Protein AF-A0A730PK24-F1 (afdb_monomer)

Sequence (143 aa):
GDGEILIGWSGTNGAPAPAYIRSHRDTADAEWSEWAMLYTTLNPPPDSHSVGAAIAWPSDVLPDGGYAFMYGQSFDKSAYPLLAIAYPSGVIPDMRGWTIKGKPISGRAVLSQEMDGNKSHSHTARAQDTDLGTKSTSSFDYG

Organism: NCBI:txid29472

Nearest PDB structures (foldseek):
  2xgf-assembly1_C  TM=8.290E-01  e=1.603E-08  Tequatrovirus T4
  3gw6-assembly1_A  TM=2.901E-01  e=8.853E+00  Escherichia phage K1F
  9c3c-assembly1_d  TM=1.348E-01  e=8.853E+00  Oryctolagus cuniculus

Radius of gyration: 34.31 Å; Cα contacts (8 Å, |Δi|>4): 119; chains: 1; bounding box: 95×51×98 Å

Foldseek 3Di:
DDKDKDWADDPDPPQGTKIWMKDWDPDPPTDIDDIDIDADPRRHDPPPDFQLDDDDDDDPDDPPDDDDQQQFDFADCVVPVSNCVNPVVRTRHGCVVHDDDDDPPDD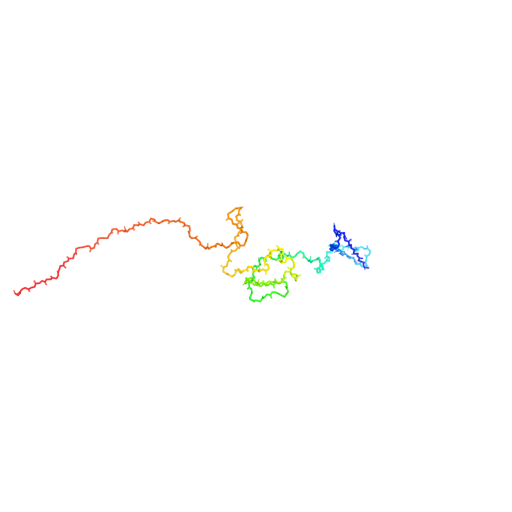DDPPDDDDDDDPDDDDDDDDDDDDPDDDDDDDDDPD

pLDDT: mean 90.79, std 8.46, range [61.56, 98.44]

Secondary structure (DSSP, 8-state):
-EEEEEE---SSTTPPPPEEEEEE-SSTTPPPPPPEEEP-SSS----SS-TT-----SSSSPPSSS----BS-B--TTT-HHHHHH-TTSB--B-TT----PPPSSS--TT------PPP------PPP------PPPP----

Structure (mmCIF, N/CA/C/O backbone):
data_AF-A0A730PK24-F1
#
_entry.id   AF-A0A730PK24-F1
#
loop_
_atom_site.group_PDB
_atom_site.id
_atom_site.type_symbol
_atom_site.label_atom_id
_atom_site.label_alt_id
_atom_site.label_comp_id
_atom_site.label_asym_id
_atom_site.label_entity_id
_atom_site.label_seq_id
_atom_site.pdbx_PDB_ins_code
_atom_site.Cartn_x
_atom_site.Cartn_y
_atom_site.Cartn_z
_atom_site.occupancy
_atom_site.B_iso_or_equiv
_atom_site.auth_seq_id
_atom_site.auth_comp_id
_atom_site.auth_asym_id
_atom_site.auth_atom_id
_atom_site.pdbx_PDB_model_num
ATOM 1 N N . GLY A 1 1 ? -18.393 0.340 46.468 1.00 83.12 1 GLY A N 1
ATOM 2 C CA . GLY A 1 1 ? -17.326 0.158 45.471 1.00 83.12 1 GLY A CA 1
ATOM 3 C C . GLY A 1 1 ? -17.983 0.490 44.174 1.00 83.12 1 GLY A C 1
ATOM 4 O O . GLY A 1 1 ? -18.886 -0.241 43.781 1.00 83.12 1 GLY A O 1
ATOM 5 N N . ASP A 1 2 ? -17.650 1.649 43.619 1.00 91.38 2 ASP A N 1
ATOM 6 C CA . ASP A 1 2 ? -18.574 2.367 42.742 1.00 91.38 2 ASP A CA 1
ATOM 7 C C . ASP A 1 2 ? -17.966 2.567 41.360 1.00 91.38 2 ASP A C 1
ATOM 9 O O . ASP A 1 2 ? -16.747 2.504 41.175 1.00 91.38 2 ASP A O 1
ATOM 13 N N . GLY A 1 3 ? -18.833 2.790 40.378 1.00 92.81 3 GLY A N 1
ATOM 14 C CA . GLY A 1 3 ? -18.445 3.003 38.995 1.00 92.81 3 GLY A CA 1
ATOM 15 C C . GLY A 1 3 ? -19.247 4.125 38.363 1.00 92.81 3 GLY A C 1
ATOM 16 O O . GLY A 1 3 ? -20.405 4.353 38.707 1.00 92.81 3 GLY A O 1
ATOM 17 N N . GLU A 1 4 ? -18.620 4.801 37.411 1.00 95.44 4 GLU A N 1
ATOM 18 C CA . GLU A 1 4 ? -19.231 5.870 36.633 1.00 95.44 4 GLU A CA 1
ATOM 19 C C . GLU A 1 4 ? -19.038 5.598 35.145 1.00 95.44 4 GLU A C 1
ATOM 21 O O . GLU A 1 4 ? -17.963 5.176 34.713 1.00 95.44 4 GLU A O 1
ATOM 26 N N . ILE A 1 5 ? -20.085 5.871 34.365 1.00 95.25 5 ILE A N 1
ATOM 27 C CA . ILE A 1 5 ? -20.037 5.905 32.905 1.00 95.25 5 ILE A CA 1
ATOM 28 C C . ILE A 1 5 ? -20.268 7.342 32.446 1.00 95.25 5 ILE A C 1
ATOM 30 O O . ILE A 1 5 ? -21.235 7.984 32.854 1.00 95.25 5 ILE A O 1
ATOM 34 N N . LEU A 1 6 ? -19.406 7.815 31.550 1.00 93.62 6 LEU A N 1
ATOM 35 C CA . LEU A 1 6 ? -19.557 9.083 30.848 1.00 93.62 6 LEU A CA 1
ATOM 36 C C . LEU A 1 6 ? -19.817 8.807 29.370 1.00 93.62 6 LEU A C 1
ATOM 38 O O . LEU A 1 6 ? -18.977 8.228 28.687 1.00 93.62 6 LEU A O 1
ATOM 42 N N . ILE A 1 7 ? -20.975 9.235 28.873 1.00 90.25 7 ILE A N 1
ATOM 43 C CA . ILE A 1 7 ? -21.315 9.179 27.449 1.00 90.25 7 ILE A CA 1
ATOM 44 C C . ILE A 1 7 ? -21.059 10.568 26.868 1.00 90.25 7 ILE A C 1
ATOM 46 O O . ILE A 1 7 ? -21.654 11.552 27.306 1.00 90.25 7 ILE A O 1
ATOM 50 N N . GLY A 1 8 ? -20.140 10.646 25.911 1.00 86.38 8 GLY A N 1
ATOM 51 C CA . GLY A 1 8 ? -19.837 11.865 25.175 1.00 86.38 8 GLY A CA 1
ATOM 52 C C . GLY A 1 8 ? -20.951 12.254 24.203 1.00 86.38 8 GLY A C 1
ATOM 53 O O . GLY A 1 8 ? -22.014 11.638 24.142 1.00 86.38 8 GLY A O 1
ATOM 54 N N . TRP A 1 9 ? -20.693 13.283 23.400 1.00 84.25 9 TRP A N 1
ATOM 55 C CA . TRP A 1 9 ? -21.641 13.761 22.397 1.00 84.25 9 TRP A CA 1
ATOM 56 C C . TRP A 1 9 ? -21.109 13.519 20.985 1.00 84.25 9 TRP A C 1
ATOM 58 O O . TRP A 1 9 ? -19.947 13.812 20.701 1.00 84.25 9 TRP A O 1
ATOM 68 N N . SER A 1 10 ? -21.949 12.994 20.091 1.00 77.44 10 SER A N 1
ATOM 69 C CA . SER A 1 10 ? -21.595 12.849 18.680 1.00 77.44 10 SER A CA 1
ATOM 70 C C . SER A 1 10 ? -21.881 14.156 17.941 1.00 77.44 10 SER A C 1
ATOM 72 O O . SER A 1 10 ? -23.028 14.594 17.885 1.00 77.44 10 SER A O 1
ATOM 74 N N . GLY A 1 11 ? -20.862 14.750 17.313 1.00 76.44 11 GLY A N 1
ATOM 75 C CA . GLY A 1 11 ? -20.962 16.009 16.557 1.00 76.44 11 GLY A CA 1
ATOM 76 C C . GLY A 1 11 ? -21.913 15.999 15.351 1.00 76.44 11 GLY A C 1
ATOM 77 O O . GLY A 1 11 ? -22.041 16.999 14.648 1.00 76.44 11 GLY A O 1
ATOM 78 N N . THR A 1 12 ? -22.531 14.862 15.042 1.00 79.81 12 THR A N 1
ATOM 79 C CA . THR A 1 12 ? -23.349 14.645 13.848 1.00 79.81 12 THR A CA 1
ATOM 80 C C . THR A 1 12 ? -24.438 13.622 14.158 1.00 79.81 12 THR A C 1
ATOM 82 O O . THR A 1 12 ? -24.193 12.655 14.878 1.00 79.81 12 THR A O 1
ATOM 85 N N . ASN A 1 13 ? -25.641 13.815 13.613 1.00 79.88 13 ASN A N 1
ATOM 86 C CA . ASN A 1 13 ? -26.762 12.898 13.829 1.00 79.88 13 ASN A CA 1
ATOM 87 C C . ASN A 1 13 ? -26.421 11.480 13.346 1.00 79.88 13 ASN A C 1
ATOM 89 O O . ASN A 1 13 ? -26.021 11.297 12.198 1.00 79.88 13 ASN A O 1
ATOM 93 N N . GLY A 1 14 ? -26.613 10.486 14.218 1.00 74.94 14 GLY A N 1
ATOM 94 C CA . GLY A 1 14 ? -26.384 9.070 13.910 1.00 74.94 14 GLY A CA 1
ATOM 95 C C . GLY A 1 14 ? -24.926 8.607 14.001 1.00 74.94 14 GLY A C 1
ATOM 96 O O . GLY A 1 14 ? -24.670 7.421 13.810 1.00 74.94 14 GLY A O 1
ATOM 97 N N . ALA A 1 15 ? -23.977 9.499 14.310 1.00 77.81 15 ALA A N 1
ATOM 98 C CA . ALA A 1 15 ? -22.602 9.102 14.593 1.00 77.81 15 ALA A CA 1
ATOM 99 C C . ALA A 1 15 ? -22.484 8.502 16.013 1.00 77.81 15 ALA A C 1
ATOM 101 O O . ALA A 1 15 ? -23.214 8.910 16.918 1.00 77.81 15 ALA A O 1
ATOM 102 N N . PRO A 1 16 ? -21.577 7.536 16.238 1.00 76.69 16 PRO A N 1
ATOM 103 C CA . PRO A 1 16 ? -21.320 7.004 17.571 1.00 76.69 16 PRO A CA 1
ATOM 104 C C . PRO A 1 16 ? -20.708 8.080 18.479 1.00 76.69 16 PRO A C 1
ATOM 106 O O . PRO A 1 16 ? -19.917 8.915 18.036 1.00 76.69 16 PRO A O 1
ATOM 109 N N . ALA A 1 17 ? -21.070 8.050 19.761 1.00 84.94 17 ALA A N 1
ATOM 110 C CA . ALA A 1 17 ? -20.460 8.879 20.792 1.00 84.94 17 ALA A CA 1
ATOM 111 C C . ALA A 1 17 ? -19.417 8.063 21.573 1.00 84.94 17 ALA A C 1
ATOM 113 O O . ALA A 1 17 ? -19.659 6.883 21.850 1.00 84.94 17 ALA A O 1
ATOM 114 N N . PRO A 1 18 ? -18.275 8.659 21.957 1.00 87.38 18 PRO A N 1
ATOM 115 C CA . PRO A 1 18 ? -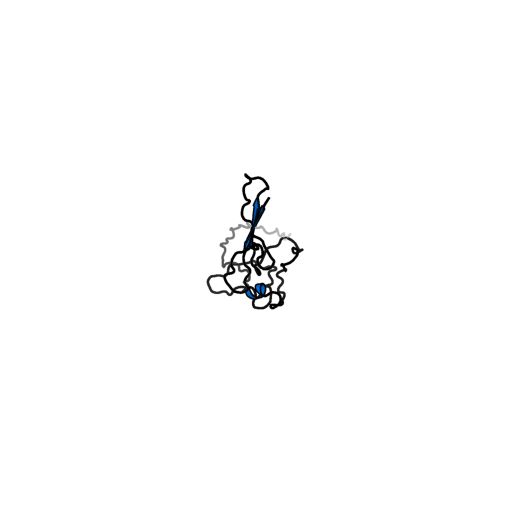17.325 7.980 22.824 1.00 87.38 18 PRO A CA 1
ATOM 116 C C . PRO A 1 18 ? -17.963 7.752 24.199 1.00 87.38 18 PRO A C 1
ATOM 118 O O . PRO A 1 18 ? -18.661 8.624 24.715 1.00 87.38 18 PRO A O 1
ATOM 121 N N . ALA A 1 19 ? -17.720 6.588 24.795 1.00 91.19 19 ALA A N 1
ATOM 122 C CA . ALA A 1 19 ? -18.147 6.278 26.153 1.00 91.19 19 ALA A CA 1
ATOM 123 C C . ALA A 1 19 ? -16.925 5.920 26.996 1.00 91.19 19 ALA A C 1
ATOM 125 O O . ALA A 1 19 ? -16.037 5.209 26.528 1.00 91.19 19 ALA A O 1
ATOM 126 N N . TYR A 1 20 ? -16.886 6.405 28.230 1.00 93.75 20 TYR A N 1
ATOM 127 C CA . TYR A 1 20 ? -15.794 6.176 29.164 1.00 93.75 20 TYR A CA 1
ATOM 128 C C . TYR A 1 20 ? -16.324 5.559 30.451 1.00 93.75 20 TYR A C 1
ATOM 130 O O . TYR A 1 20 ? -17.451 5.841 30.856 1.00 93.75 20 TYR A O 1
ATOM 138 N N . ILE A 1 21 ? -15.507 4.733 31.097 1.00 95.62 21 ILE A N 1
ATOM 139 C CA . ILE A 1 21 ? -15.800 4.107 32.383 1.00 95.62 21 ILE A CA 1
ATOM 140 C C . ILE A 1 21 ? -14.643 4.330 33.356 1.00 95.62 21 ILE A C 1
ATOM 142 O O . ILE A 1 21 ? -13.476 4.313 32.961 1.00 95.62 21 ILE A O 1
ATOM 146 N N . ARG A 1 22 ? -14.968 4.519 34.634 1.00 96.44 22 ARG A N 1
ATOM 147 C CA . ARG A 1 22 ? -14.010 4.467 35.744 1.00 96.44 22 ARG A CA 1
ATOM 148 C C . ARG A 1 22 ? -14.650 3.839 36.976 1.00 96.44 22 ARG A C 1
ATOM 150 O O . ARG A 1 22 ? -15.875 3.779 37.073 1.00 96.44 22 ARG A O 1
ATOM 157 N N . SER A 1 23 ? -13.830 3.385 37.918 1.00 95.44 23 SER A N 1
ATOM 158 C CA . SER A 1 23 ? -14.305 2.770 39.164 1.00 95.44 23 SER A CA 1
ATOM 159 C C . SER A 1 23 ? -13.367 3.023 40.339 1.00 95.44 23 SER A C 1
ATOM 161 O O . SER A 1 23 ? -12.190 3.314 40.126 1.00 95.44 23 SER A O 1
ATOM 163 N N . HIS A 1 24 ? -13.867 2.859 41.563 1.00 95.12 24 HIS A N 1
ATOM 164 C CA . HIS A 1 24 ? -13.070 2.890 42.794 1.00 95.12 24 HIS A CA 1
ATOM 165 C C . HIS A 1 24 ? -13.520 1.801 43.789 1.00 95.12 24 HIS A C 1
ATOM 167 O O . HIS A 1 24 ? -14.613 1.234 43.681 1.00 95.12 24 HIS A O 1
ATOM 173 N N . ARG A 1 25 ? -12.644 1.437 44.735 1.00 90.88 25 ARG A N 1
ATOM 174 C CA . ARG A 1 25 ? -12.887 0.350 45.706 1.00 90.88 25 ARG A CA 1
ATOM 175 C C . ARG A 1 25 ? -13.871 0.800 46.795 1.00 90.88 25 ARG A C 1
ATOM 177 O O . ARG A 1 25 ? -13.990 1.975 47.086 1.00 90.88 25 ARG A O 1
ATOM 184 N N . ASP A 1 26 ? -14.556 -0.148 47.435 1.00 89.81 26 ASP A N 1
ATOM 185 C CA . ASP A 1 26 ? -15.506 0.105 48.532 1.00 89.81 26 ASP A CA 1
ATOM 186 C C . ASP A 1 26 ? -14.849 0.515 49.868 1.00 89.81 26 ASP A C 1
ATOM 188 O O . ASP A 1 26 ? -15.026 -0.128 50.900 1.00 89.81 26 ASP A O 1
ATOM 192 N N . THR A 1 27 ? -14.017 1.550 49.838 1.00 87.19 27 THR A N 1
ATOM 193 C CA . THR A 1 27 ? -13.356 2.139 51.006 1.00 87.19 27 THR A CA 1
ATOM 194 C C . THR A 1 27 ? -13.279 3.646 50.808 1.00 87.19 27 THR A C 1
ATOM 196 O O . THR A 1 27 ? -12.951 4.086 49.712 1.00 87.19 27 THR A O 1
ATOM 199 N N . ALA A 1 28 ? -13.541 4.428 51.859 1.00 79.62 28 ALA A N 1
ATOM 200 C CA . ALA A 1 28 ? -13.669 5.888 51.767 1.00 79.62 28 ALA A CA 1
ATOM 201 C C . ALA A 1 28 ? -12.432 6.606 51.188 1.00 79.62 28 ALA A C 1
ATOM 203 O O . ALA A 1 28 ? -12.582 7.660 50.581 1.00 79.62 28 ALA A O 1
ATOM 204 N N . ASP A 1 29 ? -11.245 6.011 51.332 1.00 88.62 29 ASP A N 1
ATOM 205 C CA . ASP A 1 29 ? -9.968 6.567 50.864 1.00 88.62 29 ASP A CA 1
ATOM 206 C C . ASP A 1 29 ? -9.478 5.937 49.543 1.00 88.62 29 ASP A C 1
ATOM 208 O O . ASP A 1 29 ? -8.293 5.998 49.218 1.00 88.62 29 ASP A O 1
ATOM 212 N N . ALA A 1 30 ? -10.347 5.243 48.798 1.00 90.56 30 ALA A N 1
ATOM 213 C CA . ALA A 1 30 ? -9.955 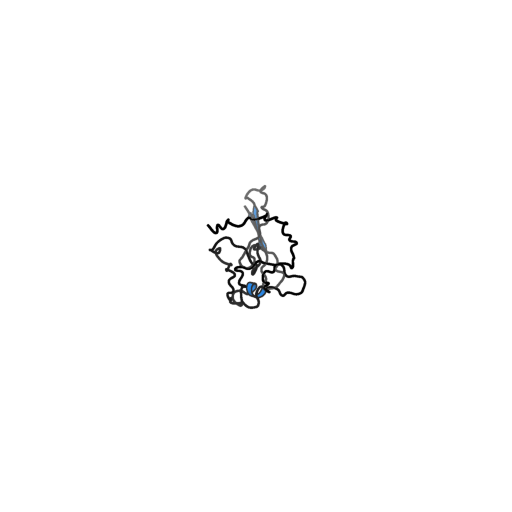4.644 47.526 1.00 90.56 30 ALA A CA 1
ATOM 214 C C . ALA A 1 30 ? -9.827 5.698 46.420 1.00 90.56 30 ALA A C 1
ATOM 216 O O . ALA A 1 30 ? -10.771 6.426 46.121 1.00 90.56 30 ALA A O 1
ATOM 217 N N . GLU A 1 31 ? -8.679 5.702 45.746 1.00 94.69 31 GLU A N 1
ATOM 218 C CA . GLU A 1 31 ? -8.490 6.475 44.520 1.00 94.69 31 GLU A CA 1
ATOM 219 C C . GLU A 1 31 ? -9.356 5.928 43.379 1.00 94.69 31 GLU A C 1
ATOM 221 O O . GLU A 1 31 ? -9.552 4.714 43.227 1.00 94.69 31 GLU A O 1
ATOM 226 N N . TRP A 1 32 ? -9.840 6.840 42.537 1.00 96.12 32 TRP A N 1
ATOM 227 C CA . TRP A 1 32 ? -10.495 6.480 41.285 1.00 96.12 32 TRP A CA 1
ATOM 228 C C . TRP A 1 32 ? -9.482 5.927 40.288 1.00 96.12 32 TRP A C 1
ATOM 230 O O . TRP A 1 32 ? -8.359 6.418 40.180 1.00 96.12 32 TRP A O 1
ATOM 240 N N . SER A 1 33 ? -9.900 4.941 39.495 1.00 94.50 33 SER A N 1
ATOM 241 C CA . SER A 1 33 ? -9.168 4.601 38.280 1.00 94.50 33 SER A CA 1
ATOM 242 C C . SER A 1 33 ? -9.166 5.785 37.310 1.00 94.50 33 SER A C 1
ATOM 244 O O . SER A 1 33 ? -10.116 6.573 37.262 1.00 94.50 33 SER A O 1
ATOM 246 N N . GLU A 1 34 ? -8.148 5.839 36.455 1.00 96.12 34 GLU A N 1
ATOM 247 C CA . GLU A 1 34 ? -8.197 6.653 35.242 1.00 96.12 34 GLU A CA 1
ATOM 248 C C . GLU A 1 34 ? -9.431 6.292 34.395 1.00 96.12 34 GLU A C 1
ATOM 250 O O . GLU A 1 34 ? -9.971 5.180 34.479 1.00 96.12 34 GLU A O 1
ATOM 255 N N . TRP A 1 35 ? -9.879 7.237 33.569 1.00 95.12 35 TRP A N 1
ATOM 256 C CA . TRP A 1 35 ? -10.947 6.983 32.605 1.00 95.12 35 TRP A CA 1
ATOM 257 C C . TRP A 1 35 ? -10.467 6.019 31.515 1.00 95.12 35 TRP A C 1
ATOM 259 O O . TRP A 1 35 ? -9.486 6.286 30.823 1.00 95.12 35 TRP A O 1
ATOM 269 N N . ALA A 1 36 ? -11.202 4.928 31.305 1.00 91.62 36 ALA A N 1
ATOM 270 C CA . ALA A 1 36 ? -10.987 3.995 30.203 1.00 91.62 36 ALA A CA 1
ATOM 271 C C . ALA A 1 36 ? -12.074 4.173 29.137 1.00 91.62 36 ALA A C 1
ATOM 273 O O . ALA A 1 36 ? -13.253 4.270 29.467 1.00 91.62 36 ALA A O 1
ATOM 274 N N . MET A 1 37 ? -11.698 4.202 27.857 1.00 90.94 37 MET A N 1
ATOM 275 C CA . MET A 1 37 ? -12.659 4.298 26.754 1.00 90.94 37 MET A CA 1
ATOM 276 C C . MET A 1 37 ? -13.238 2.920 26.409 1.00 90.94 37 MET A C 1
ATOM 278 O O . MET A 1 37 ? -12.507 1.938 26.295 1.00 90.94 37 MET A O 1
ATOM 282 N N . LEU A 1 38 ? -14.554 2.860 26.221 1.00 88.94 38 LEU A N 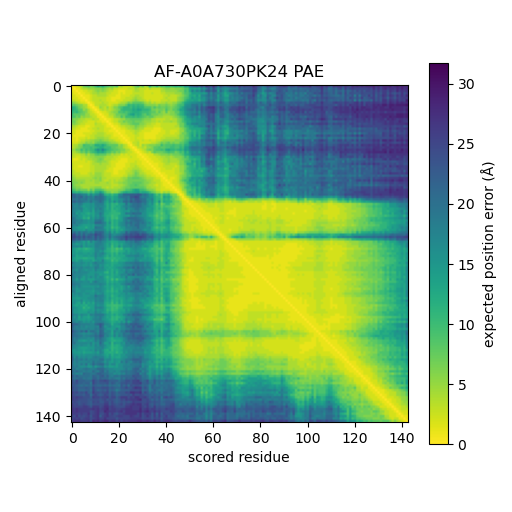1
ATOM 283 C CA . LEU A 1 38 ? -15.269 1.687 25.738 1.00 88.94 38 LEU A CA 1
ATOM 284 C C . LEU A 1 38 ? -15.252 1.671 24.209 1.00 88.94 38 LEU A C 1
ATOM 286 O O . LEU A 1 38 ? -15.695 2.619 23.554 1.00 88.94 38 LEU A O 1
ATOM 290 N N . TYR A 1 39 ? -14.779 0.563 23.649 1.00 84.12 39 TYR A N 1
ATOM 291 C CA . TYR A 1 39 ? -14.783 0.336 22.211 1.00 84.12 39 TYR A CA 1
ATOM 292 C C . TYR A 1 39 ? -15.950 -0.555 21.794 1.00 84.12 39 TYR A C 1
ATOM 294 O O . TYR A 1 39 ? -16.337 -1.484 22.502 1.00 84.12 39 TYR A O 1
ATOM 302 N N . THR A 1 40 ? -16.524 -0.257 20.633 1.00 75.31 40 THR A N 1
ATOM 303 C CA . THR A 1 40 ? -17.664 -0.977 20.051 1.00 75.31 40 THR A CA 1
ATOM 304 C C . THR A 1 40 ? -17.410 -1.240 18.572 1.00 75.31 40 THR A C 1
ATOM 306 O O . THR A 1 40 ? -16.468 -0.705 18.001 1.00 75.31 40 THR A O 1
ATOM 309 N N . THR A 1 41 ? -18.270 -2.007 17.904 1.00 71.25 41 THR A N 1
ATOM 310 C 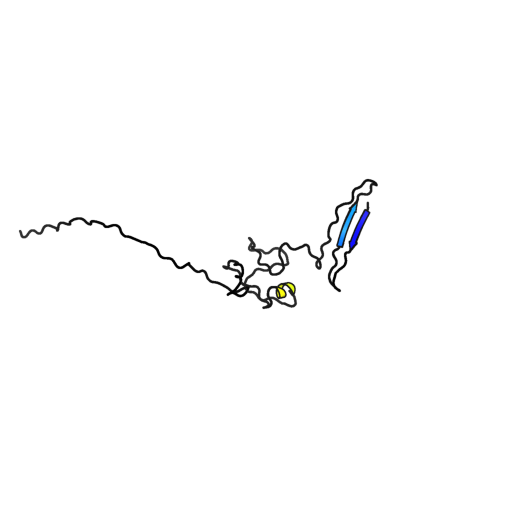CA . THR A 1 41 ? -18.183 -2.179 16.443 1.00 71.25 41 THR A CA 1
ATOM 311 C C . THR A 1 41 ? -18.367 -0.868 15.666 1.00 71.25 41 THR A C 1
ATOM 313 O O . THR A 1 41 ? -17.911 -0.773 14.532 1.00 71.25 41 THR A O 1
ATOM 316 N N . LEU A 1 42 ? -19.015 0.142 16.263 1.00 70.94 42 LEU A N 1
ATOM 317 C CA . LEU A 1 42 ? -19.209 1.470 15.668 1.00 70.94 42 LEU A CA 1
ATOM 318 C C . LEU A 1 42 ? -18.136 2.486 16.098 1.00 70.94 42 LEU A C 1
ATOM 320 O O . LEU A 1 42 ? -17.877 3.433 15.367 1.00 70.94 42 LEU A O 1
ATOM 324 N N . ASN A 1 43 ? -17.496 2.285 17.251 1.00 73.38 43 ASN A N 1
ATOM 325 C CA . ASN A 1 43 ? -16.340 3.048 17.728 1.00 73.38 43 ASN A CA 1
ATOM 326 C C . ASN A 1 43 ? -15.227 2.059 18.097 1.00 73.38 43 ASN A C 1
ATOM 328 O O . ASN A 1 43 ? -15.025 1.807 19.292 1.00 73.38 43 ASN A O 1
ATOM 332 N N . PRO A 1 44 ? -14.593 1.405 17.108 1.00 68.62 44 PRO A N 1
ATOM 333 C CA . PRO A 1 44 ? -13.534 0.449 17.388 1.00 68.62 44 PRO A CA 1
ATOM 334 C C . PRO A 1 44 ? -12.373 1.160 18.092 1.00 68.62 44 PRO A C 1
ATOM 336 O O . PRO A 1 44 ? -12.286 2.396 18.053 1.00 68.62 44 PRO A O 1
ATOM 339 N N . PRO A 1 45 ? -11.459 0.411 18.733 1.00 73.81 45 PRO A N 1
ATOM 340 C CA . PRO A 1 45 ? -10.155 0.968 19.052 1.00 73.81 45 PRO A CA 1
ATOM 341 C C . PRO A 1 45 ? -9.613 1.657 17.805 1.00 73.81 45 PRO A C 1
ATOM 343 O O . PRO A 1 45 ? -9.936 1.214 16.701 1.00 73.81 45 PRO A O 1
ATOM 346 N N . PRO A 1 46 ? -8.818 2.729 17.930 1.00 66.44 46 PRO A N 1
ATOM 347 C CA . PRO A 1 46 ? -8.034 3.183 16.802 1.00 66.44 46 PRO A CA 1
ATOM 348 C C . PRO A 1 46 ? -7.265 1.969 16.277 1.00 66.44 46 PRO A C 1
ATOM 350 O O . PRO A 1 46 ? -6.299 1.530 16.905 1.00 66.44 46 PRO A O 1
ATOM 353 N N . ASP A 1 47 ? -7.739 1.379 15.178 1.00 61.56 47 ASP A N 1
ATOM 354 C CA . ASP A 1 47 ? -6.984 0.365 14.474 1.00 61.56 47 ASP A CA 1
ATOM 355 C C . ASP A 1 47 ? -5.674 1.059 14.125 1.00 61.56 47 ASP A C 1
ATOM 357 O O . ASP A 1 47 ? -5.668 2.177 13.596 1.00 61.56 47 ASP A O 1
ATOM 361 N N . SER A 1 48 ? -4.540 0.430 14.430 1.00 61.88 48 SER A N 1
ATOM 362 C CA . SER A 1 48 ? -3.236 1.007 14.086 1.00 61.88 48 SER A CA 1
ATOM 363 C C . SER A 1 48 ? -3.099 1.257 12.576 1.00 61.88 48 SER A C 1
ATOM 365 O O . SER A 1 48 ? -2.185 1.964 12.146 1.00 61.88 48 SER A O 1
ATOM 367 N N . HIS A 1 49 ? -4.013 0.700 11.770 1.00 71.00 49 HIS A N 1
ATOM 368 C CA . HIS A 1 49 ? -4.060 0.795 10.322 1.00 71.00 49 HIS A CA 1
ATOM 369 C C . HIS A 1 49 ? -5.476 1.121 9.833 1.00 71.00 49 HIS A C 1
ATOM 371 O O . HIS A 1 49 ? -6.439 0.445 10.178 1.00 71.00 49 HIS A O 1
ATOM 377 N N . SER A 1 50 ? -5.600 2.142 8.985 1.00 84.56 50 SER A N 1
ATOM 378 C CA . SER A 1 50 ? -6.867 2.495 8.343 1.00 84.56 50 SER A CA 1
ATOM 379 C C . SER A 1 50 ? -7.338 1.408 7.368 1.00 84.56 50 SER A C 1
ATOM 381 O O . SER A 1 50 ? -6.529 0.755 6.705 1.00 84.56 50 SER A O 1
ATOM 383 N N . VAL A 1 51 ? -8.659 1.248 7.218 1.00 89.88 51 VAL A N 1
ATOM 384 C CA . VAL A 1 51 ? -9.243 0.339 6.214 1.00 89.88 51 VAL A CA 1
ATOM 385 C C . VAL A 1 51 ? -8.722 0.697 4.817 1.00 89.88 51 VAL A C 1
ATOM 387 O O . VAL A 1 51 ? -8.761 1.856 4.404 1.00 89.88 51 VAL A O 1
ATOM 390 N N . GLY A 1 52 ? -8.234 -0.310 4.088 1.00 92.12 52 GLY A N 1
ATOM 391 C CA . GLY A 1 52 ? -7.606 -0.141 2.774 1.00 92.12 52 GLY A CA 1
ATOM 392 C C . GLY A 1 52 ? -6.103 0.162 2.817 1.00 92.12 52 GLY A C 1
ATOM 393 O O . GLY A 1 52 ? -5.488 0.315 1.765 1.00 92.12 52 GLY A O 1
ATOM 394 N N . ALA A 1 53 ? -5.480 0.240 3.995 1.00 93.12 53 ALA A N 1
ATOM 395 C CA . ALA A 1 53 ? -4.026 0.270 4.090 1.00 93.12 53 ALA A CA 1
ATOM 396 C C . ALA A 1 53 ? -3.422 -1.081 3.671 1.00 93.12 53 ALA A C 1
ATOM 398 O O . ALA A 1 53 ? -3.904 -2.144 4.060 1.00 93.12 53 ALA A O 1
ATOM 399 N N . ALA A 1 54 ? -2.327 -1.034 2.910 1.00 94.50 54 ALA A N 1
ATOM 400 C CA . ALA A 1 54 ? -1.517 -2.216 2.647 1.00 94.50 54 ALA A CA 1
ATOM 401 C C . ALA A 1 54 ? -0.666 -2.529 3.886 1.00 94.50 54 ALA A C 1
ATOM 403 O O . ALA A 1 54 ? 0.146 -1.703 4.308 1.00 94.50 54 ALA A O 1
ATOM 404 N N . ILE A 1 55 ? -0.852 -3.717 4.459 1.00 93.50 55 ILE A N 1
ATOM 405 C CA . ILE A 1 55 ? -0.144 -4.177 5.658 1.00 93.50 55 ILE A CA 1
ATOM 406 C C . ILE A 1 55 ? 0.787 -5.317 5.247 1.00 93.50 55 ILE A C 1
ATOM 408 O O . ILE A 1 55 ? 0.348 -6.304 4.657 1.00 93.50 55 ILE A O 1
ATOM 412 N N . ALA A 1 56 ? 2.080 -5.182 5.544 1.00 93.88 56 ALA A N 1
ATOM 413 C CA . ALA A 1 56 ? 3.033 -6.267 5.347 1.00 93.88 56 ALA A CA 1
ATOM 414 C C . ALA A 1 56 ? 2.785 -7.357 6.398 1.00 93.88 56 ALA A C 1
ATOM 416 O O . ALA A 1 56 ? 2.813 -7.081 7.598 1.00 93.88 56 ALA A O 1
ATOM 417 N N . TRP A 1 57 ? 2.547 -8.586 5.943 1.00 94.31 57 TRP A N 1
ATOM 418 C CA . TRP A 1 57 ? 2.171 -9.709 6.797 1.00 94.31 57 TRP A CA 1
ATOM 419 C C . TRP A 1 57 ? 3.131 -10.894 6.596 1.00 94.31 57 TRP A C 1
ATOM 421 O O . TRP A 1 57 ? 3.374 -11.267 5.448 1.00 94.31 57 TRP A O 1
ATOM 431 N N . PRO A 1 58 ? 3.704 -11.478 7.668 1.00 95.62 58 PRO A N 1
ATOM 432 C CA . PRO A 1 58 ? 4.766 -12.483 7.558 1.00 95.62 58 PRO A CA 1
ATOM 433 C C . PRO A 1 58 ? 4.269 -13.942 7.498 1.00 95.62 58 PRO A C 1
ATOM 435 O O . PRO A 1 58 ? 5.083 -14.851 7.633 1.00 95.62 58 PRO A O 1
ATOM 438 N N . SER A 1 59 ? 2.962 -14.186 7.356 1.00 96.12 59 SER A N 1
ATOM 439 C CA . SER A 1 59 ? 2.363 -15.531 7.361 1.00 96.12 59 SER A CA 1
ATOM 440 C C . SER A 1 59 ? 1.452 -15.747 6.150 1.00 96.12 59 SER A C 1
ATOM 442 O O . SER A 1 59 ? 0.804 -14.816 5.677 1.00 96.12 59 SER A O 1
ATOM 444 N N . ASP A 1 60 ? 1.344 -16.993 5.691 1.00 95.69 60 ASP A N 1
ATOM 445 C CA . ASP A 1 60 ? 0.395 -17.402 4.642 1.00 95.69 60 ASP A CA 1
ATOM 446 C C . ASP A 1 60 ? -1.047 -17.555 5.166 1.00 95.69 60 ASP A C 1
ATOM 448 O O . ASP A 1 60 ? -1.977 -17.816 4.403 1.00 95.69 60 ASP A O 1
ATOM 452 N N . VAL A 1 61 ? -1.250 -17.381 6.474 1.00 95.31 61 VAL A N 1
ATOM 453 C CA . VAL A 1 61 ? -2.558 -17.413 7.138 1.00 95.31 61 VAL A CA 1
ATOM 454 C C . VAL A 1 61 ? -2.880 -16.018 7.655 1.00 95.31 61 VAL A C 1
ATOM 456 O O . VAL A 1 61 ? -2.096 -15.445 8.415 1.00 95.31 61 VAL A O 1
ATOM 459 N N . LEU A 1 62 ? -4.024 -15.469 7.242 1.00 92.31 62 LEU A N 1
ATOM 460 C CA . LEU A 1 62 ? -4.512 -14.179 7.729 1.00 92.31 62 LEU A CA 1
ATOM 461 C C . LEU A 1 62 ? -4.991 -14.284 9.186 1.00 92.31 62 LEU A C 1
ATOM 463 O O . LEU A 1 62 ? -5.492 -15.339 9.578 1.00 92.31 62 LEU A O 1
ATOM 467 N N . PRO A 1 63 ? -4.887 -13.200 9.975 1.00 86.94 63 PRO A N 1
ATOM 468 C CA . PRO A 1 63 ? -5.577 -13.104 11.256 1.00 86.94 63 PRO A CA 1
ATOM 469 C C . PRO A 1 63 ? -7.093 -13.253 11.094 1.00 86.94 63 PRO A C 1
ATOM 471 O O . PRO A 1 63 ? -7.650 -12.958 10.032 1.00 86.94 63 PRO A O 1
ATOM 474 N N . ASP A 1 64 ? -7.763 -13.655 12.172 1.00 80.81 64 ASP A N 1
ATOM 475 C CA . ASP A 1 64 ? -9.216 -13.781 12.188 1.00 80.81 64 ASP A CA 1
ATOM 476 C C . ASP A 1 64 ? -9.899 -12.421 11.982 1.00 80.81 64 ASP A C 1
ATOM 478 O O . ASP A 1 64 ? -9.760 -11.503 12.789 1.00 80.81 64 ASP A O 1
ATOM 482 N N . GLY A 1 65 ? -10.698 -12.335 10.915 1.00 77.06 65 GLY A N 1
ATOM 483 C CA . GLY A 1 65 ? -11.580 -11.205 10.623 1.00 77.06 65 GLY A CA 1
ATOM 484 C C . GLY A 1 65 ? -10.877 -9.955 10.079 1.00 77.06 65 GLY A C 1
ATOM 485 O O . GLY A 1 65 ? -9.744 -9.638 10.408 1.00 77.06 65 GLY A O 1
ATOM 486 N N . GLY A 1 66 ? -11.577 -9.216 9.213 1.00 83.75 66 GLY A N 1
ATOM 487 C CA . GLY A 1 66 ? -11.196 -7.854 8.803 1.00 83.75 66 GLY A CA 1
ATOM 488 C C . GLY A 1 66 ? -10.059 -7.716 7.780 1.00 83.75 66 GLY A C 1
ATOM 489 O O . GLY A 1 66 ? -9.913 -6.637 7.210 1.00 83.75 66 GLY A O 1
ATOM 490 N N . TYR A 1 67 ? -9.305 -8.779 7.488 1.00 92.00 67 TYR A N 1
ATOM 491 C CA . TYR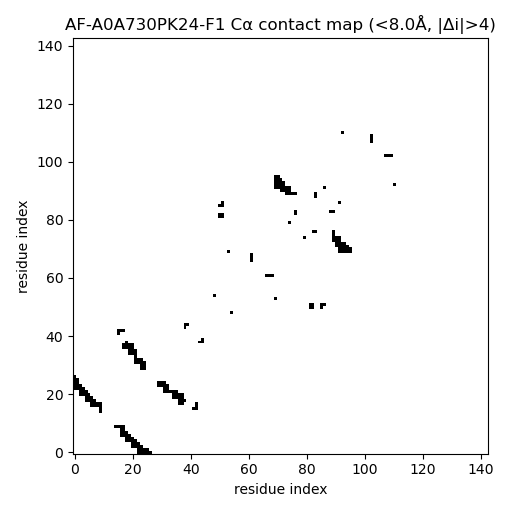 A 1 67 ? -8.187 -8.749 6.536 1.00 92.00 67 TYR A CA 1
ATOM 492 C C . TYR A 1 67 ? -8.449 -9.578 5.277 1.00 92.00 67 TYR A C 1
ATOM 494 O O . TYR A 1 67 ? -9.169 -10.575 5.290 1.00 92.00 67 TYR A O 1
ATOM 502 N N . ALA A 1 68 ? -7.811 -9.176 4.179 1.00 95.12 68 ALA A N 1
ATOM 503 C CA . ALA A 1 68 ? -7.765 -9.923 2.929 1.00 95.12 68 ALA A CA 1
ATOM 504 C C . ALA A 1 68 ? -6.378 -9.768 2.295 1.00 95.12 68 ALA A C 1
ATOM 506 O O . ALA A 1 68 ? -5.766 -8.702 2.381 1.00 95.12 68 ALA A O 1
ATOM 507 N N . PHE A 1 69 ? -5.893 -10.810 1.619 1.00 96.69 69 PHE A N 1
ATOM 508 C CA . PHE A 1 69 ? -4.694 -10.692 0.792 1.00 96.69 69 PHE A CA 1
ATOM 509 C C . PHE A 1 69 ? -4.930 -9.727 -0.372 1.00 96.69 69 PHE A C 1
ATOM 511 O O . PHE A 1 69 ? -6.038 -9.631 -0.884 1.00 96.69 69 PHE A O 1
ATOM 518 N N . MET A 1 70 ? -3.894 -9.028 -0.824 1.00 97.88 70 MET A N 1
ATOM 519 C CA . MET A 1 70 ? -3.985 -8.079 -1.937 1.00 97.88 70 MET A CA 1
ATOM 520 C C . MET A 1 70 ? -3.564 -8.748 -3.253 1.00 97.88 70 MET A C 1
ATOM 522 O O . MET A 1 70 ? -2.407 -8.633 -3.656 1.00 97.88 70 MET A O 1
ATOM 526 N N . TYR A 1 71 ? -4.479 -9.491 -3.892 1.00 97.75 71 TYR A N 1
ATOM 527 C CA . TYR A 1 71 ? -4.213 -10.330 -5.077 1.00 97.75 71 TYR A CA 1
ATOM 528 C C . TYR A 1 71 ? -4.963 -9.882 -6.343 1.00 97.75 71 TYR A C 1
ATOM 530 O O . TYR A 1 71 ? -5.098 -10.662 -7.285 1.00 97.75 71 TYR A O 1
ATOM 538 N N . GLY A 1 72 ? -5.467 -8.646 -6.392 1.00 97.88 72 GLY A N 1
ATOM 539 C CA . GLY A 1 72 ? -6.195 -8.153 -7.568 1.00 97.88 72 GLY A CA 1
ATOM 540 C C . GLY A 1 72 ? -7.688 -8.495 -7.583 1.00 97.88 72 GLY A C 1
ATOM 541 O O . GLY A 1 72 ? -8.335 -8.331 -8.616 1.00 97.88 72 GLY A O 1
ATOM 542 N N . GLN A 1 73 ? -8.246 -9.013 -6.485 1.00 98.25 73 GLN A N 1
ATOM 543 C CA . GLN A 1 73 ? -9.635 -9.463 -6.436 1.00 98.25 73 GLN A CA 1
ATOM 544 C C . GLN A 1 73 ? -10.639 -8.307 -6.319 1.00 98.25 73 GLN A C 1
ATOM 546 O O . GLN A 1 73 ? -10.366 -7.267 -5.710 1.00 98.25 73 GLN A O 1
ATOM 551 N N . SER A 1 74 ? -11.834 -8.513 -6.873 1.00 98.38 74 SER A N 1
ATOM 552 C CA . SER A 1 74 ? -12.974 -7.617 -6.680 1.00 98.38 74 SER A CA 1
ATOM 553 C C . SER A 1 74 ? -13.614 -7.795 -5.299 1.00 98.38 74 SER A C 1
ATOM 555 O O . SER A 1 74 ? -13.453 -8.828 -4.647 1.00 98.38 74 SER A O 1
ATOM 557 N N . PHE A 1 75 ? -14.360 -6.785 -4.855 1.00 98.06 75 PHE A N 1
ATOM 558 C CA . PHE A 1 75 ? -15.156 -6.830 -3.630 1.00 98.06 75 PHE A CA 1
ATOM 559 C C . PHE A 1 75 ? -16.500 -6.110 -3.801 1.00 98.06 75 PHE A C 1
ATOM 561 O O . PHE A 1 75 ? -16.665 -5.250 -4.670 1.00 98.06 75 PHE A O 1
ATOM 568 N N . ASP A 1 76 ? -17.464 -6.451 -2.944 1.00 97.88 76 ASP A N 1
ATOM 569 C CA . ASP A 1 76 ? -18.761 -5.777 -2.890 1.00 97.88 76 ASP A CA 1
ATOM 570 C C . ASP A 1 76 ? -18.641 -4.427 -2.160 1.00 97.88 76 ASP A C 1
ATOM 572 O O . ASP A 1 76 ? -18.400 -4.356 -0.954 1.00 97.88 76 ASP A O 1
ATOM 576 N N . LYS A 1 77 ? -18.835 -3.333 -2.899 1.00 96.81 77 LYS A N 1
ATOM 577 C CA . LYS A 1 77 ? -18.746 -1.968 -2.362 1.00 96.81 77 LYS A CA 1
ATOM 578 C C . LYS A 1 77 ? -19.851 -1.633 -1.361 1.00 96.81 77 LYS A C 1
ATOM 580 O O . LYS A 1 77 ? -19.632 -0.787 -0.499 1.00 96.81 77 LYS A O 1
ATOM 585 N N . SER A 1 78 ? -21.020 -2.258 -1.478 1.00 95.00 78 SER A N 1
ATOM 586 C CA . SER A 1 78 ? -22.129 -2.069 -0.542 1.00 95.00 78 SER A CA 1
ATOM 587 C C . SER A 1 78 ? -21.865 -2.789 0.777 1.00 95.00 78 SER A C 1
ATOM 589 O O . SER A 1 78 ? -22.202 -2.255 1.831 1.00 95.00 78 SER A O 1
ATOM 591 N N . ALA A 1 79 ? -21.214 -3.954 0.729 1.00 94.50 79 ALA A N 1
ATOM 592 C CA . ALA A 1 79 ? -20.798 -4.683 1.925 1.00 94.50 79 ALA A CA 1
ATOM 593 C C . ALA A 1 79 ? -19.583 -4.039 2.621 1.00 94.50 79 ALA A C 1
ATOM 595 O O . ALA A 1 79 ? -19.507 -4.042 3.849 1.00 94.50 79 ALA A O 1
ATOM 596 N N . TYR A 1 80 ? -18.654 -3.453 1.854 1.00 94.25 80 TYR A N 1
ATOM 597 C CA . TYR A 1 80 ? -17.417 -2.849 2.369 1.00 94.25 80 TYR A CA 1
ATOM 598 C C . TYR A 1 80 ? -17.292 -1.358 1.997 1.00 94.25 80 TYR A C 1
ATOM 600 O O . TYR A 1 80 ? -16.401 -0.979 1.228 1.00 94.25 80 TYR A O 1
ATOM 608 N N . PRO A 1 81 ? -18.142 -0.472 2.551 1.00 92.50 81 PRO A N 1
ATOM 609 C CA . PRO A 1 81 ? -18.187 0.938 2.160 1.00 92.50 81 PRO A CA 1
ATOM 610 C C . PRO A 1 81 ? -16.897 1.702 2.488 1.00 92.50 81 PRO A C 1
ATOM 612 O O . PRO A 1 81 ? -16.467 2.540 1.700 1.00 92.50 81 PRO A O 1
ATOM 615 N N . LEU A 1 82 ? -16.226 1.386 3.604 1.00 89.88 82 LEU A N 1
ATOM 616 C CA . LEU A 1 82 ? -14.938 2.005 3.950 1.00 89.88 82 LEU A CA 1
ATOM 617 C C . LEU A 1 82 ? -13.823 1.586 2.981 1.00 89.88 82 LEU A C 1
ATOM 619 O O . LEU A 1 82 ? -13.016 2.417 2.568 1.00 89.88 82 LEU A O 1
ATOM 623 N N . LEU A 1 83 ? -13.816 0.322 2.549 1.00 94.19 83 LEU A N 1
ATOM 624 C CA . LEU A 1 83 ? -12.876 -0.155 1.535 1.00 94.19 83 LEU A CA 1
ATOM 625 C C . LEU A 1 83 ? -13.170 0.472 0.165 1.00 94.19 83 LEU A C 1
ATOM 627 O O . LEU A 1 83 ? -12.244 0.778 -0.578 1.00 94.19 83 LEU A O 1
ATOM 631 N N . ALA A 1 84 ? -14.443 0.728 -0.151 1.00 96.31 84 ALA A N 1
ATOM 632 C CA . ALA A 1 84 ? -14.854 1.421 -1.370 1.00 96.31 84 ALA A CA 1
ATOM 633 C C . ALA A 1 84 ? -14.407 2.893 -1.417 1.00 96.31 84 ALA A C 1
ATOM 635 O O . ALA A 1 84 ? -14.192 3.417 -2.508 1.00 96.31 84 ALA A O 1
ATOM 636 N N . ILE A 1 85 ? -14.219 3.551 -0.266 1.00 92.69 85 ILE A N 1
ATOM 637 C CA . ILE A 1 85 ? -13.602 4.887 -0.206 1.00 92.69 85 ILE A CA 1
ATOM 638 C C . ILE A 1 85 ? -12.126 4.806 -0.621 1.00 92.69 85 ILE A C 1
ATOM 640 O O . ILE A 1 85 ? -11.666 5.631 -1.410 1.00 92.69 85 ILE A O 1
ATOM 644 N N . ALA A 1 86 ? -11.392 3.802 -0.127 1.00 94.69 86 ALA A N 1
ATOM 645 C CA . ALA A 1 86 ? -9.981 3.599 -0.465 1.00 94.69 86 ALA A CA 1
ATOM 646 C C . ALA A 1 86 ? -9.782 3.118 -1.915 1.00 94.69 86 ALA A C 1
ATOM 648 O O . ALA A 1 86 ? -8.882 3.587 -2.615 1.00 94.69 86 ALA A O 1
ATOM 649 N N . TYR A 1 87 ? -10.648 2.217 -2.383 1.00 97.31 87 TYR A N 1
ATOM 650 C CA . TYR A 1 87 ? -10.605 1.608 -3.712 1.00 97.31 87 TYR A CA 1
ATOM 651 C C . TYR A 1 87 ? -11.955 1.759 -4.443 1.00 97.31 87 TYR A C 1
ATOM 653 O O . TYR A 1 87 ? -12.735 0.804 -4.523 1.00 97.31 87 TYR A O 1
ATOM 661 N N . PRO A 1 88 ? -12.241 2.932 -5.047 1.00 96.94 88 PRO A N 1
ATOM 662 C CA . PRO A 1 88 ? -13.532 3.203 -5.699 1.00 96.94 88 PRO A CA 1
ATOM 663 C C . PRO A 1 88 ? -13.871 2.278 -6.877 1.00 96.94 88 PRO A C 1
ATOM 665 O O . PRO A 1 88 ? -15.044 2.113 -7.234 1.00 96.94 88 PRO A O 1
ATOM 668 N N . SER A 1 89 ? -12.850 1.649 -7.470 1.00 97.31 89 SER A N 1
ATOM 669 C CA . SER A 1 89 ? -12.994 0.637 -8.520 1.00 97.31 89 SER A CA 1
ATOM 670 C C . SER A 1 89 ? -13.741 -0.615 -8.049 1.00 97.31 89 SER A C 1
ATOM 672 O O . SER A 1 89 ? -14.277 -1.334 -8.887 1.00 97.31 89 SER A O 1
ATOM 674 N N . GLY A 1 90 ? -13.795 -0.883 -6.739 1.00 98.00 90 GLY A N 1
ATOM 675 C CA . GLY A 1 90 ? -14.281 -2.162 -6.215 1.00 98.00 90 GLY A CA 1
ATOM 676 C C . GLY A 1 90 ? -13.277 -3.302 -6.407 1.00 98.00 90 GLY A C 1
ATOM 677 O O . GLY A 1 90 ? -13.675 -4.462 -6.421 1.00 98.00 90 GLY A O 1
ATOM 678 N N . VAL A 1 91 ? -11.992 -2.981 -6.599 1.00 98.44 91 VAL A N 1
ATOM 679 C CA . VAL A 1 91 ? -10.907 -3.951 -6.800 1.00 98.44 91 VAL A CA 1
ATOM 680 C C . VAL A 1 91 ? -9.749 -3.627 -5.864 1.00 98.44 91 VAL A C 1
ATOM 682 O O . VAL A 1 91 ? -9.257 -2.497 -5.858 1.00 98.44 91 VAL A O 1
ATOM 685 N N . ILE A 1 92 ? -9.308 -4.622 -5.096 1.00 98.06 92 ILE A N 1
ATOM 686 C CA . ILE A 1 92 ? -8.091 -4.539 -4.283 1.00 98.06 92 ILE A CA 1
ATOM 687 C C . ILE A 1 92 ? -6.890 -4.698 -5.230 1.00 98.06 92 ILE A C 1
ATOM 689 O O . ILE A 1 92 ? -6.896 -5.632 -6.028 1.00 98.06 92 ILE A O 1
ATOM 693 N N . PRO A 1 93 ? -5.858 -3.835 -5.181 1.00 98.06 93 PRO A N 1
ATOM 694 C CA . PRO A 1 93 ? -4.666 -3.989 -6.019 1.00 98.06 93 PRO A CA 1
ATOM 695 C C . PRO A 1 93 ? -3.975 -5.350 -5.832 1.00 98.06 93 PRO A C 1
ATOM 697 O O . PRO A 1 93 ? -3.957 -5.881 -4.725 1.00 98.06 93 PRO A O 1
ATOM 700 N N . ASP A 1 94 ? -3.361 -5.899 -6.885 1.00 97.94 94 ASP A N 1
ATOM 701 C CA . ASP A 1 94 ? -2.419 -7.018 -6.734 1.00 97.94 94 ASP A CA 1
ATOM 702 C C . ASP A 1 94 ? -1.055 -6.465 -6.315 1.00 97.94 94 ASP A C 1
ATOM 704 O O . ASP A 1 94 ? -0.426 -5.723 -7.070 1.00 97.94 94 ASP A O 1
ATOM 708 N N . MET A 1 95 ? -0.619 -6.799 -5.101 1.00 97.88 95 MET A N 1
ATOM 709 C CA . MET A 1 95 ? 0.640 -6.323 -4.521 1.00 97.88 95 MET A CA 1
ATOM 710 C C . MET A 1 95 ? 1.760 -7.369 -4.573 1.00 97.88 95 MET A C 1
ATOM 712 O O . MET A 1 95 ? 2.876 -7.093 -4.131 1.00 97.88 95 MET A O 1
ATOM 716 N N . ARG A 1 96 ? 1.512 -8.568 -5.115 1.00 97.38 96 ARG A N 1
ATOM 717 C CA . ARG A 1 96 ? 2.559 -9.592 -5.233 1.00 97.38 96 ARG A CA 1
ATOM 718 C C . ARG A 1 96 ? 3.650 -9.114 -6.187 1.00 97.38 96 ARG A C 1
ATOM 720 O O . ARG A 1 96 ? 3.368 -8.708 -7.309 1.00 97.38 96 ARG A O 1
ATOM 727 N N . GLY A 1 97 ? 4.901 -9.167 -5.733 1.00 97.06 97 GLY A N 1
ATOM 728 C CA . GLY A 1 97 ? 6.054 -8.702 -6.510 1.00 97.06 97 GLY A CA 1
ATOM 729 C C . GLY A 1 97 ? 6.182 -7.177 -6.626 1.00 97.06 97 GLY A C 1
ATOM 730 O O . GLY A 1 97 ? 7.083 -6.711 -7.318 1.00 97.06 97 GLY A O 1
ATOM 731 N N . TRP A 1 98 ? 5.332 -6.398 -5.948 1.00 97.50 98 TRP A N 1
ATOM 732 C CA . TRP A 1 98 ? 5.372 -4.937 -5.978 1.00 97.50 98 TRP A CA 1
ATOM 733 C C . TRP A 1 98 ? 5.945 -4.343 -4.692 1.00 97.50 98 TRP A C 1
ATOM 735 O O . TRP A 1 98 ? 5.627 -4.775 -3.586 1.00 97.50 98 TRP A O 1
ATOM 745 N N . THR A 1 99 ? 6.730 -3.275 -4.841 1.00 97.50 99 THR A N 1
ATOM 746 C CA . THR A 1 99 ? 7.188 -2.431 -3.729 1.00 97.50 99 THR A CA 1
ATOM 747 C C . THR A 1 99 ? 6.367 -1.148 -3.685 1.00 97.50 99 THR A C 1
ATOM 749 O O . THR A 1 99 ? 6.163 -0.493 -4.708 1.00 97.50 99 THR A O 1
ATOM 752 N N . ILE A 1 100 ? 5.927 -0.745 -2.491 1.00 96.62 100 ILE A N 1
ATOM 753 C CA . ILE A 1 100 ? 5.208 0.519 -2.306 1.00 96.62 100 ILE A CA 1
ATOM 754 C C . ILE A 1 100 ? 6.184 1.688 -2.464 1.00 96.62 100 ILE A C 1
ATOM 756 O O . ILE A 1 100 ? 7.180 1.793 -1.750 1.00 96.62 100 ILE A O 1
ATOM 760 N N . LYS A 1 101 ? 5.856 2.603 -3.377 1.00 96.88 101 LYS A N 1
ATOM 761 C CA . LYS A 1 101 ? 6.572 3.861 -3.600 1.00 96.88 101 LYS A CA 1
ATOM 762 C C . LYS A 1 101 ? 5.623 5.025 -3.345 1.00 96.88 101 LYS A C 1
ATOM 764 O O . LYS A 1 101 ? 4.498 5.032 -3.846 1.00 96.88 101 LYS A O 1
ATOM 769 N N . GLY A 1 102 ? 6.076 6.017 -2.579 1.00 96.94 102 GLY A N 1
ATOM 770 C CA . GLY A 1 102 ? 5.304 7.236 -2.345 1.00 96.94 102 GLY A CA 1
ATOM 771 C C . GLY A 1 102 ? 4.943 7.918 -3.665 1.00 96.94 102 GLY A C 1
ATOM 772 O O . GLY A 1 102 ? 5.788 8.028 -4.559 1.00 96.94 102 GLY A O 1
ATOM 773 N N . LYS A 1 103 ? 3.689 8.373 -3.799 1.00 97.06 103 LYS A N 1
ATOM 774 C CA . LYS A 1 103 ? 3.260 9.093 -5.002 1.00 97.06 103 LYS A CA 1
ATOM 775 C C . LYS A 1 103 ? 4.109 10.363 -5.136 1.00 97.06 103 LYS A C 1
ATOM 777 O O . LYS A 1 103 ? 4.106 11.172 -4.206 1.00 97.06 103 LYS A O 1
ATOM 782 N N . PRO A 1 104 ? 4.806 10.580 -6.264 1.00 96.62 104 PRO A N 1
ATOM 783 C CA . PRO A 1 104 ? 5.493 11.842 -6.485 1.00 96.62 104 PRO A CA 1
ATOM 784 C C . PRO A 1 104 ? 4.482 12.994 -6.536 1.00 96.62 104 PRO A C 1
ATOM 786 O O . PRO A 1 104 ? 3.292 12.794 -6.802 1.00 96.62 104 PRO A O 1
ATOM 789 N N . ILE A 1 105 ? 4.970 14.216 -6.317 1.00 96.25 105 ILE A N 1
ATOM 790 C CA . ILE A 1 105 ? 4.140 15.429 -6.343 1.00 96.25 105 ILE A CA 1
ATOM 791 C C . ILE A 1 105 ? 3.371 15.585 -7.668 1.00 96.25 105 ILE A C 1
ATOM 793 O O . ILE A 1 105 ? 2.240 16.067 -7.680 1.00 96.25 105 ILE A O 1
ATOM 797 N N . SER A 1 106 ? 3.948 15.118 -8.778 1.00 96.06 106 SER A N 1
ATOM 798 C CA . SER A 1 106 ? 3.369 15.181 -10.119 1.00 96.06 106 SER A CA 1
ATOM 799 C C . SER A 1 106 ? 3.828 14.006 -10.995 1.00 96.06 106 SER A C 1
ATOM 801 O O . SER A 1 106 ? 4.680 13.208 -10.604 1.00 96.06 106 SER A O 1
ATOM 803 N N . GLY A 1 107 ? 3.226 13.873 -12.182 1.00 95.19 107 GLY A N 1
ATOM 804 C CA . GLY A 1 107 ? 3.635 12.903 -13.208 1.00 95.19 107 GLY A CA 1
ATOM 805 C C . GLY A 1 107 ? 3.121 11.472 -13.018 1.00 95.19 107 GLY A C 1
ATOM 806 O O . GLY A 1 107 ? 3.337 10.638 -13.893 1.00 95.19 107 GLY A O 1
ATOM 807 N N . ARG A 1 108 ? 2.430 11.168 -11.908 1.00 96.81 108 ARG A N 1
ATOM 808 C CA . ARG A 1 108 ? 1.863 9.837 -11.625 1.00 96.81 108 ARG A CA 1
ATOM 809 C C . ARG A 1 108 ? 0.523 9.903 -10.891 1.00 96.81 108 ARG A C 1
ATOM 811 O O . ARG A 1 108 ? 0.294 10.770 -10.041 1.00 96.81 108 ARG A O 1
ATOM 818 N N . ALA A 1 109 ? -0.341 8.936 -11.194 1.00 96.06 109 ALA A N 1
ATOM 819 C CA . ALA A 1 109 ? -1.577 8.682 -10.460 1.00 96.06 109 ALA A CA 1
ATOM 820 C C . ALA A 1 109 ? -1.325 7.757 -9.256 1.00 96.06 109 ALA A C 1
ATOM 822 O O . ALA A 1 109 ? -0.389 6.952 -9.257 1.00 96.06 109 ALA A O 1
ATOM 823 N N . VAL A 1 110 ? -2.172 7.860 -8.229 1.00 95.44 110 VAL A N 1
ATOM 824 C CA . VAL A 1 110 ? -2.205 6.885 -7.124 1.00 95.44 110 VAL A CA 1
ATOM 825 C C . VAL A 1 110 ? -2.553 5.505 -7.703 1.00 95.44 110 VAL A C 1
ATOM 827 O O . VAL A 1 110 ? -3.322 5.427 -8.657 1.00 95.44 110 VAL A O 1
ATOM 830 N N . LEU A 1 111 ? -1.939 4.440 -7.173 1.00 95.31 111 LEU A N 1
ATOM 831 C CA . LEU A 1 111 ? -2.023 3.052 -7.671 1.00 95.31 111 LEU A CA 1
ATOM 832 C C . LEU A 1 111 ? -1.453 2.798 -9.083 1.00 95.31 111 LEU A C 1
ATOM 834 O O . LEU A 1 111 ? -1.598 1.697 -9.606 1.00 95.31 111 LEU A O 1
ATOM 838 N N . SER A 1 112 ? -0.771 3.765 -9.707 1.00 96.44 112 SER A N 1
ATOM 839 C CA . SER A 1 112 ? -0.073 3.505 -10.976 1.00 96.44 112 SER A CA 1
ATOM 840 C C . SER A 1 112 ? 1.207 2.688 -10.772 1.00 96.44 112 SER A C 1
ATOM 842 O O . SER A 1 112 ? 2.038 3.017 -9.922 1.00 96.44 112 SER A O 1
ATOM 844 N N . GLN A 1 113 ? 1.397 1.665 -11.602 1.00 95.88 113 GLN A N 1
ATOM 845 C CA . GLN A 1 113 ? 2.574 0.795 -11.585 1.00 95.88 113 GLN A CA 1
ATOM 846 C C . GLN A 1 113 ? 3.784 1.452 -12.268 1.00 95.88 113 GLN A C 1
ATOM 848 O O . GLN A 1 113 ? 3.642 2.282 -13.166 1.00 95.88 113 GLN A O 1
ATOM 853 N N . GLU A 1 114 ? 4.984 1.089 -11.822 1.00 96.38 114 GLU A N 1
ATOM 854 C CA . GLU A 1 114 ? 6.260 1.481 -12.431 1.00 96.38 114 GLU A CA 1
ATOM 855 C C . GLU A 1 114 ? 7.197 0.292 -12.403 1.00 96.38 114 GLU A C 1
ATOM 857 O O . GLU A 1 114 ? 7.488 -0.230 -11.330 1.00 96.38 114 GLU A O 1
ATOM 862 N N . MET A 1 115 ? 7.651 -0.112 -13.585 1.00 96.94 115 MET A N 1
ATOM 863 C CA . MET A 1 115 ? 8.649 -1.163 -13.721 1.00 96.94 115 MET A CA 1
ATOM 864 C C . MET A 1 115 ? 9.996 -0.706 -13.166 1.00 96.94 115 MET A C 1
ATOM 866 O O . MET A 1 115 ? 10.270 0.492 -13.052 1.00 96.94 115 MET A O 1
ATOM 870 N N . ASP A 1 116 ? 10.844 -1.672 -12.834 1.00 95.62 116 ASP A N 1
ATOM 871 C CA . ASP A 1 116 ? 12.225 -1.399 -12.486 1.00 95.62 116 ASP A CA 1
ATOM 872 C C . ASP A 1 116 ? 12.961 -0.702 -13.641 1.00 95.62 116 ASP A C 1
ATOM 874 O O . ASP A 1 116 ? 12.606 -0.795 -14.818 1.00 95.62 116 ASP A O 1
ATOM 878 N N . GLY A 1 117 ? 13.994 0.054 -13.283 1.00 95.81 117 GLY A N 1
ATOM 879 C CA . GLY A 1 117 ? 14.770 0.820 -14.240 1.00 95.81 117 GLY A CA 1
ATOM 880 C C . GLY A 1 117 ? 16.170 1.049 -13.716 1.00 95.81 117 GLY A C 1
ATOM 881 O O . GLY A 1 117 ? 16.369 1.668 -12.669 1.00 95.81 117 GLY A O 1
ATOM 882 N N . ASN A 1 118 ? 17.159 0.567 -14.460 1.00 96.06 118 ASN A N 1
ATOM 883 C CA . ASN A 1 118 ? 18.544 0.901 -14.191 1.00 96.06 118 ASN A CA 1
ATOM 884 C C . ASN A 1 118 ? 18.820 2.339 -14.646 1.00 96.06 118 ASN A C 1
ATOM 886 O O . ASN A 1 118 ? 18.490 2.735 -15.767 1.00 96.06 118 ASN A O 1
ATOM 890 N N . LYS A 1 119 ? 19.459 3.127 -13.782 1.00 97.19 119 LYS A N 1
ATOM 891 C CA . LYS A 1 119 ? 19.860 4.486 -14.135 1.00 97.19 119 LYS A CA 1
ATOM 892 C C . LYS A 1 119 ? 20.908 4.431 -15.249 1.00 97.19 119 LYS A C 1
ATOM 894 O O . LYS A 1 119 ? 21.848 3.637 -15.182 1.00 97.19 119 LYS A O 1
ATOM 899 N N . SER A 1 120 ? 20.761 5.314 -16.240 1.00 96.88 120 SER A N 1
ATOM 900 C CA . SER A 1 120 ? 21.751 5.484 -17.307 1.00 96.88 120 SER A CA 1
ATOM 901 C C . SER A 1 120 ? 23.142 5.689 -16.711 1.00 96.88 120 SER A C 1
ATOM 903 O O . SER A 1 120 ? 23.344 6.597 -15.899 1.00 96.88 120 SER A O 1
ATOM 905 N N . HIS A 1 121 ? 24.087 4.847 -17.116 1.00 97.88 121 HIS A N 1
ATOM 906 C CA . HIS A 1 121 ? 25.470 4.906 -16.669 1.00 97.88 121 HIS A CA 1
ATOM 907 C C . HIS A 1 121 ? 26.415 4.324 -17.726 1.00 97.88 121 HIS A C 1
ATOM 909 O O . HIS A 1 121 ? 25.997 3.590 -18.619 1.00 97.88 121 HIS A O 1
ATOM 915 N N . SER A 1 122 ? 27.699 4.649 -17.602 1.00 97.00 122 SER A N 1
ATOM 916 C CA . SER A 1 122 ? 28.786 4.127 -18.430 1.00 97.00 122 SER A CA 1
ATOM 917 C C . SER A 1 122 ? 29.948 3.694 -17.544 1.00 97.00 122 SER A C 1
ATOM 919 O O . SER A 1 122 ? 30.112 4.219 -16.443 1.00 97.00 122 SER A O 1
ATOM 921 N N . HIS A 1 123 ? 30.784 2.792 -18.048 1.00 97.50 123 HIS A N 1
ATOM 922 C CA . HIS A 1 123 ? 32.014 2.367 -17.380 1.00 97.50 123 HIS A CA 1
ATOM 923 C C . HIS A 1 123 ? 33.223 2.798 -18.199 1.00 97.50 123 HIS A C 1
ATOM 925 O O . HIS A 1 123 ? 33.194 2.743 -19.428 1.00 97.50 123 HIS A O 1
ATOM 931 N N . THR A 1 124 ? 34.296 3.198 -17.523 1.00 96.19 124 THR A N 1
ATOM 932 C CA . THR A 1 124 ? 35.616 3.255 -18.148 1.00 96.19 124 THR A CA 1
ATOM 933 C C . THR A 1 124 ? 36.250 1.871 -18.051 1.00 96.19 124 THR A C 1
ATOM 935 O O . THR A 1 124 ? 36.171 1.207 -17.019 1.00 96.19 124 THR A O 1
ATOM 938 N N . ALA A 1 125 ? 36.869 1.411 -19.133 1.00 95.94 125 ALA A N 1
ATOM 939 C CA . ALA A 1 125 ? 37.577 0.139 -19.162 1.00 95.94 125 ALA A CA 1
ATOM 940 C C . ALA A 1 125 ? 38.853 0.283 -19.992 1.00 95.94 125 ALA A C 1
ATOM 942 O O . ALA A 1 125 ? 38.882 1.028 -20.971 1.00 95.94 125 ALA A O 1
ATOM 943 N N . ARG A 1 126 ? 39.906 -0.436 -19.596 1.00 95.94 126 ARG A N 1
ATOM 944 C CA . ARG A 1 126 ? 41.142 -0.572 -20.373 1.00 95.94 126 ARG A CA 1
ATOM 945 C C . ARG A 1 126 ? 41.655 -2.006 -20.295 1.00 95.94 126 ARG A C 1
ATOM 947 O O . ARG A 1 126 ? 41.582 -2.616 -19.230 1.00 95.94 126 ARG A O 1
ATOM 954 N N . ALA A 1 127 ? 42.190 -2.512 -21.401 1.00 93.69 127 ALA A N 1
ATOM 955 C CA . ALA A 1 127 ? 43.017 -3.714 -21.406 1.00 93.69 127 ALA A CA 1
ATOM 956 C C . ALA A 1 127 ? 44.469 -3.325 -21.086 1.00 93.69 127 ALA A C 1
ATOM 958 O O . ALA A 1 127 ? 44.892 -2.216 -21.410 1.00 93.69 127 ALA A O 1
ATOM 959 N N . GLN A 1 128 ? 45.210 -4.208 -20.416 1.00 94.56 128 GLN A N 1
ATOM 960 C CA . GLN A 1 128 ? 46.658 -4.045 -20.281 1.00 94.56 128 GLN A CA 1
ATOM 961 C C . GLN A 1 128 ? 47.339 -4.572 -21.541 1.00 94.56 128 GLN A C 1
ATOM 963 O O . GLN A 1 128 ? 46.907 -5.588 -22.094 1.00 94.56 128 GLN A O 1
ATOM 968 N N . ASP A 1 129 ? 48.419 -3.917 -21.953 1.00 93.50 129 ASP A N 1
ATOM 969 C CA . ASP A 1 129 ? 49.271 -4.435 -23.017 1.00 93.50 129 ASP A CA 1
ATOM 970 C C . ASP A 1 129 ? 49.872 -5.779 -22.586 1.00 93.50 129 ASP A C 1
ATOM 972 O O . ASP A 1 129 ? 50.286 -5.955 -21.439 1.00 93.50 129 ASP A O 1
ATOM 976 N N . THR A 1 130 ? 49.889 -6.750 -23.500 1.00 95.12 130 THR A N 1
ATOM 977 C CA . THR A 1 130 ? 50.468 -8.078 -23.264 1.00 95.12 130 THR A CA 1
ATOM 978 C C . THR A 1 130 ? 51.445 -8.402 -24.382 1.00 95.12 130 THR A C 1
ATOM 980 O O . THR A 1 130 ? 51.052 -8.500 -25.543 1.00 95.12 130 THR A O 1
ATOM 983 N N . ASP A 1 131 ? 52.713 -8.594 -24.025 1.00 93.75 131 ASP A N 1
ATOM 984 C CA . ASP A 1 131 ? 53.726 -9.116 -24.939 1.00 93.75 131 ASP A CA 1
ATOM 985 C C . ASP A 1 131 ? 53.603 -10.648 -25.022 1.00 93.75 131 ASP A C 1
ATOM 987 O O . ASP A 1 131 ? 53.696 -11.351 -24.014 1.00 93.75 131 ASP A O 1
ATOM 991 N N . LEU A 1 132 ? 53.363 -11.175 -26.225 1.00 94.12 132 LEU A N 1
ATOM 992 C CA . LEU A 1 132 ? 53.222 -12.617 -26.480 1.00 94.12 132 LEU A CA 1
ATOM 993 C C . LEU A 1 132 ? 54.573 -13.323 -26.709 1.00 94.12 132 LEU A C 1
ATOM 995 O O . LEU A 1 132 ? 54.618 -14.557 -26.829 1.00 94.12 132 LEU A O 1
ATOM 999 N N . GLY A 1 133 ? 55.661 -12.551 -26.751 1.00 95.19 133 GLY A N 1
ATOM 1000 C CA . GLY A 1 133 ? 57.012 -13.006 -27.029 1.00 95.19 133 GLY A CA 1
ATOM 1001 C C . GLY A 1 133 ? 57.210 -13.496 -28.466 1.00 95.19 133 GLY A C 1
ATOM 1002 O O . GLY A 1 133 ? 56.297 -13.541 -29.291 1.00 95.19 133 GLY A O 1
ATOM 1003 N N . THR A 1 134 ? 58.435 -13.916 -28.766 1.00 92.81 134 THR A N 1
ATOM 1004 C CA . THR A 1 134 ? 58.810 -14.483 -30.069 1.00 92.81 134 THR A CA 1
ATOM 1005 C C . THR A 1 134 ? 58.562 -15.992 -30.090 1.00 92.81 134 THR A C 1
ATOM 1007 O O . THR A 1 134 ? 58.852 -16.689 -29.116 1.00 92.81 134 THR A O 1
ATOM 1010 N N . LYS A 1 135 ? 58.054 -16.527 -31.206 1.00 90.25 135 LYS A N 1
ATOM 1011 C CA . LYS A 1 135 ? 57.942 -17.978 -31.434 1.00 90.25 135 LYS A CA 1
ATOM 1012 C C . LYS A 1 135 ? 58.950 -18.427 -32.487 1.00 90.25 135 LYS A C 1
ATOM 1014 O O . LYS A 1 135 ? 59.106 -17.770 -33.511 1.00 90.25 135 LYS A O 1
ATOM 1019 N N . SER A 1 136 ? 59.601 -19.559 -32.241 1.00 89.31 136 SER A N 1
ATOM 1020 C CA . SER A 1 136 ? 60.426 -20.256 -33.230 1.00 89.31 136 SER A CA 1
ATOM 1021 C C . SER A 1 136 ? 59.586 -21.316 -33.936 1.00 89.31 136 SER A C 1
ATOM 1023 O O . SER A 1 136 ? 58.753 -21.970 -33.307 1.00 89.31 136 SER A O 1
ATOM 1025 N N . THR A 1 137 ? 59.790 -21.487 -35.238 1.00 89.00 137 THR A N 1
ATOM 1026 C CA . THR A 1 137 ? 59.143 -22.556 -36.005 1.00 89.00 137 THR A CA 1
ATOM 1027 C C . THR A 1 137 ? 59.816 -23.897 -35.723 1.00 89.00 137 THR A C 1
ATOM 1029 O O . THR A 1 137 ? 60.966 -23.945 -35.282 1.00 89.00 137 THR A O 1
ATOM 1032 N N . SER A 1 138 ? 59.119 -25.001 -35.995 1.00 89.75 138 SER A N 1
ATOM 1033 C CA . SER A 1 138 ? 59.750 -26.322 -36.002 1.00 89.75 138 SER A CA 1
ATOM 1034 C C . SER A 1 138 ? 60.844 -26.397 -37.072 1.00 89.75 138 SER A C 1
ATOM 1036 O O . SER A 1 138 ? 60.767 -25.714 -38.096 1.00 89.75 138 SER A O 1
ATOM 1038 N N . SER A 1 139 ? 61.855 -27.236 -36.839 1.00 86.12 139 SER A N 1
ATOM 1039 C CA . SER A 1 139 ? 62.883 -27.523 -37.842 1.00 86.12 139 SER A CA 1
ATOM 1040 C C . SER A 1 139 ? 62.298 -28.374 -38.968 1.00 86.12 139 SER A C 1
ATOM 1042 O O . SER A 1 139 ? 61.499 -29.275 -38.707 1.00 86.12 139 SER A O 1
ATOM 1044 N N . PHE A 1 140 ? 62.706 -28.096 -40.203 1.00 88.81 140 PHE A N 1
ATOM 1045 C CA . PHE A 1 140 ? 62.418 -28.930 -41.364 1.00 88.81 140 PHE A CA 1
ATOM 1046 C C . PHE A 1 140 ? 63.746 -29.417 -41.947 1.00 88.81 140 PHE A C 1
ATOM 1048 O O . PHE A 1 140 ? 64.602 -28.599 -42.282 1.00 88.81 140 PHE A O 1
ATOM 1055 N N . ASP A 1 141 ? 63.909 -30.735 -42.027 1.00 84.75 141 ASP A N 1
ATOM 1056 C CA . ASP A 1 141 ? 65.096 -31.403 -42.559 1.00 84.75 141 ASP A CA 1
ATOM 1057 C C . ASP A 1 141 ? 64.794 -31.937 -43.966 1.00 84.75 141 ASP A C 1
ATOM 1059 O O . ASP A 1 1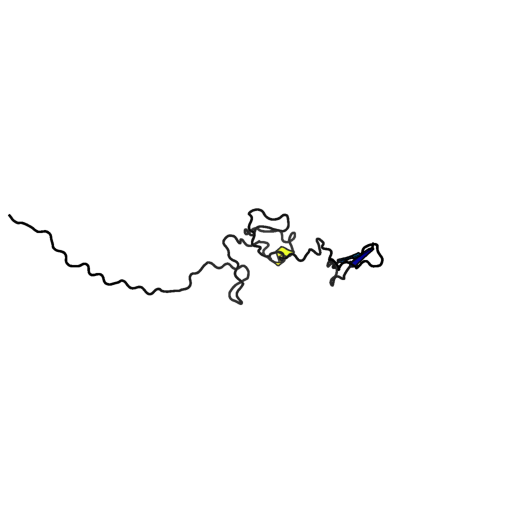41 ? 63.770 -32.591 -44.175 1.00 84.75 141 ASP A O 1
ATOM 1063 N N . TYR A 1 142 ? 65.662 -31.628 -44.930 1.00 75.38 142 TYR A N 1
ATOM 1064 C CA . TYR A 1 142 ? 65.527 -32.079 -46.317 1.00 75.38 142 TYR A CA 1
ATOM 1065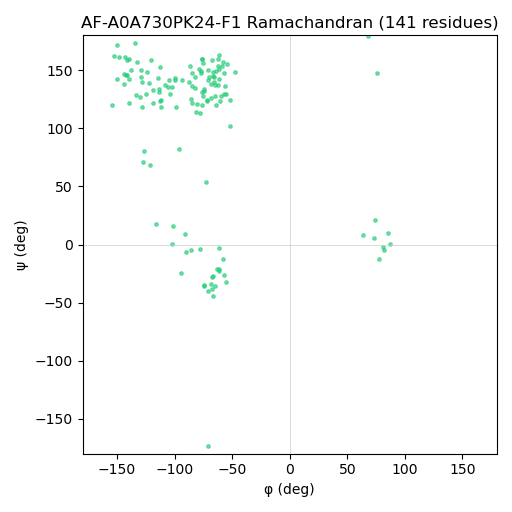 C C . TYR A 1 142 ? 66.231 -33.425 -46.584 1.00 75.38 142 TYR A C 1
ATOM 1067 O O . TYR A 1 142 ? 66.034 -33.977 -47.670 1.00 75.38 142 TYR A O 1
ATOM 1075 N N . GLY A 1 143 ? 66.982 -33.964 -45.610 1.00 66.00 143 GLY A N 1
ATOM 1076 C CA . GLY A 1 143 ? 67.840 -35.148 -45.755 1.00 66.00 143 GLY A CA 1
ATOM 1077 C C . GLY A 1 143 ? 69.310 -34.811 -45.967 1.00 66.00 143 GLY A C 1
ATOM 1078 O O . GLY A 1 143 ? 69.606 -33.797 -46.641 1.00 66.00 143 GLY A O 1
#

Solvent-accessible surface area (backbone atoms only — not comparable to full-atom values): 10070 Å² total; per-residue (Å²): 92,50,72,52,76,48,76,56,79,44,98,44,93,91,51,72,47,60,33,32,39,34,42,33,57,75,48,99,85,48,67,68,49,73,80,42,76,62,63,41,98,82,46,55,68,84,61,97,60,63,74,70,61,90,75,93,71,99,61,99,66,79,71,90,71,99,71,77,84,48,72,51,48,73,57,62,44,86,84,35,52,64,42,27,71,66,30,75,86,29,44,45,63,57,48,79,98,60,80,92,70,82,77,56,98,64,98,64,62,85,92,62,86,79,81,88,77,83,76,92,81,85,79,91,84,81,84,80,90,75,88,87,73,88,83,85,79,82,89,84,83,92,125

Mean predicted aligned error: 11.7 Å

InterPro domains:
  IPR011083 Phage tail collar domain [PF07484] (52-100)
  IPR037053 Phage tail collar domain superfamily [G3DSA:3.90.1340.10] (48-101)
  IPR051934 Bacteriophage 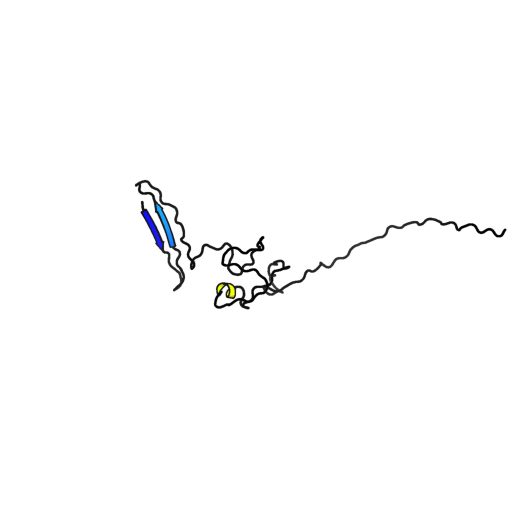Tail Fiber Structural Protein [PTHR35191] (1-143)